Protein AF-A0ABD6IV61-F1 (afdb_monomer)

Solvent-accessible surface area (backbone atoms only — not comparable to full-atom values): 8084 Å² total; per-residue (Å²): 139,82,85,91,80,83,79,73,79,77,53,63,69,54,57,51,49,59,68,68,58,60,76,72,80,74,66,71,67,77,62,83,72,71,76,76,79,70,73,77,69,56,68,68,59,48,66,77,67,55,65,51,44,58,61,51,12,48,53,29,39,53,49,13,50,55,39,44,52,55,29,47,54,49,49,51,54,57,51,56,43,70,70,49,98,66,83,80,86,57,53,75,67,55,48,56,50,49,52,53,51,30,51,48,38,47,57,60,49,17,46,49,32,36,54,53,11,49,44,43,52,45,49,30,67,74,72,69,44,96,61,67,99,77,109

Foldseek 3Di:
DDDPDDDDPPPVVVVVVVVVPPVPPPPVVPPPPPPPPPPPDPPVVCLVPPPQLLSLLVVLQVQLVVLCVVLVVLVVVLVVCVPDPDGDPDDPVRSVVSVVVSVCSCVPRNPVSNVSSCCSNCVCVVVVHPHDPGD

Nearest PDB structures (foldseek):
  6hwh-assembly1_V  TM=9.300E-01  e=7.602E-0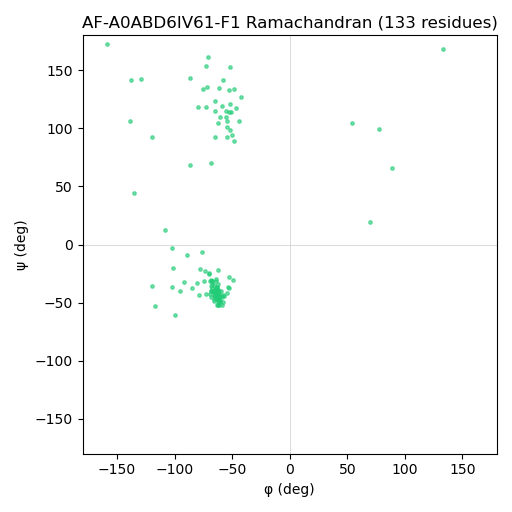7  Mycolicibacterium smegmatis MC2 155
  7qho-assembly1_D  TM=9.127E-01  e=3.164E-06  Corynebacterium glutamicum ATCC 13032
  9dm1-assembly1_R  TM=8.051E-01  e=7.602E-07  Mycolicibacterium smegmatis MC2 155
  8hcr-assembly1_R  TM=8.736E-01  e=3.730E-06  Mycobacterium tuberculosis variant bovis BCG

Sequence (135 aa):
MHSWEGRRPVDEAQIHKVMTERPGAEVTAAGPRPPAVRRARPTWIQWLTTTDHKQIGTMYLVCAFAFFLIGGVLALLMRAELARPGLQIMTNEQFNQAFTMHGSIMLLLFAMPLFTGFANWIMPLQIGAPDVAFP

Radius of gyration: 38.53 Å; Cα contacts (8 Å, |Δi|>4): 80; chains: 1; bounding box: 107×38×92 Å

Mean predicted aligned error: 16.45 Å

Structure (mmCIF, N/CA/C/O backbone):
data_AF-A0ABD6IV61-F1
#
_entry.id   AF-A0ABD6IV61-F1
#
loop_
_atom_site.group_PDB
_atom_site.id
_atom_site.type_symbol
_atom_site.label_atom_id
_atom_site.label_alt_id
_atom_site.label_comp_id
_atom_site.label_asym_id
_atom_site.label_entity_id
_atom_site.label_seq_id
_atom_site.pdbx_PDB_ins_code
_atom_site.Cartn_x
_atom_site.Cartn_y
_atom_site.Cartn_z
_atom_site.occupancy
_atom_site.B_iso_or_equiv
_atom_site.auth_seq_id
_atom_site.auth_comp_id
_atom_site.auth_asym_id
_atom_site.auth_atom_id
_atom_site.pdbx_PDB_model_num
ATOM 1 N N . MET A 1 1 ? 87.931 -11.489 -61.705 1.00 43.22 1 MET A N 1
ATOM 2 C CA . MET A 1 1 ? 86.666 -10.799 -61.359 1.00 43.22 1 MET A CA 1
ATOM 3 C C . MET A 1 1 ? 85.543 -11.566 -62.045 1.00 43.22 1 MET A C 1
ATOM 5 O O . MET A 1 1 ? 85.370 -11.422 -63.240 1.00 43.22 1 MET A O 1
ATOM 9 N N . HIS A 1 2 ? 85.124 -12.685 -61.459 1.00 47.47 2 HIS A N 1
ATOM 10 C CA . HIS A 1 2 ? 84.042 -12.815 -60.468 1.00 47.47 2 HIS A CA 1
ATOM 11 C C . HIS A 1 2 ? 82.630 -12.761 -61.085 1.00 47.47 2 HIS A C 1
ATOM 13 O O . HIS A 1 2 ? 82.099 -11.693 -61.359 1.00 47.47 2 HIS A O 1
ATOM 19 N N . SER A 1 3 ? 82.085 -13.974 -61.249 1.00 54.72 3 SER A N 1
ATOM 20 C CA . SER A 1 3 ? 80.705 -14.415 -60.981 1.00 54.72 3 SER A CA 1
ATOM 21 C C . SER A 1 3 ? 79.523 -13.671 -61.615 1.00 54.72 3 SER A C 1
ATOM 23 O O . SER A 1 3 ? 79.047 -12.682 -61.068 1.00 54.72 3 SER A O 1
ATOM 25 N N . TRP A 1 4 ? 78.930 -14.293 -62.640 1.00 53.47 4 TRP A N 1
ATOM 26 C CA . TRP A 1 4 ? 77.505 -14.152 -62.986 1.00 53.47 4 TRP A CA 1
ATOM 27 C C . TRP A 1 4 ? 76.876 -15.524 -63.299 1.00 53.47 4 TRP A C 1
ATOM 29 O O . TRP A 1 4 ? 76.146 -15.695 -64.269 1.00 53.47 4 TRP A O 1
ATOM 39 N N . GLU A 1 5 ? 77.194 -16.517 -62.465 1.00 61.06 5 GLU A N 1
ATOM 40 C CA . GLU A 1 5 ? 76.568 -17.842 -62.464 1.00 61.06 5 GLU A CA 1
ATOM 41 C C . GLU A 1 5 ? 75.128 -17.755 -61.923 1.00 61.06 5 GLU A C 1
ATOM 43 O O . GLU A 1 5 ? 74.890 -17.149 -60.878 1.00 61.06 5 GLU A O 1
ATOM 48 N N . GLY A 1 6 ? 74.184 -18.422 -62.594 1.00 57.84 6 GLY A N 1
ATOM 49 C CA . GLY A 1 6 ? 72.982 -18.937 -61.936 1.00 57.84 6 GLY A CA 1
ATOM 50 C C . GLY A 1 6 ? 71.760 -18.019 -61.844 1.00 57.84 6 GLY A C 1
ATOM 51 O O . GLY A 1 6 ? 71.264 -17.745 -60.754 1.00 57.84 6 GLY A O 1
ATOM 52 N N . ARG A 1 7 ? 71.145 -17.670 -62.979 1.00 56.97 7 ARG A N 1
ATOM 53 C CA . ARG A 1 7 ? 69.681 -17.504 -63.017 1.00 56.97 7 ARG A CA 1
ATOM 54 C C . ARG A 1 7 ? 69.102 -18.489 -64.018 1.00 56.97 7 ARG A C 1
ATOM 56 O O . ARG A 1 7 ? 69.034 -18.208 -65.209 1.00 56.97 7 ARG A O 1
ATOM 63 N N . ARG A 1 8 ? 68.714 -19.667 -63.511 1.00 62.25 8 ARG A N 1
ATOM 64 C CA . ARG A 1 8 ? 67.810 -20.577 -64.225 1.00 62.25 8 ARG A CA 1
ATOM 65 C C . ARG A 1 8 ? 66.615 -19.743 -64.709 1.00 62.25 8 ARG A C 1
ATOM 67 O O . ARG A 1 8 ? 66.137 -18.936 -63.905 1.00 62.25 8 ARG A O 1
ATOM 74 N N . PRO A 1 9 ? 66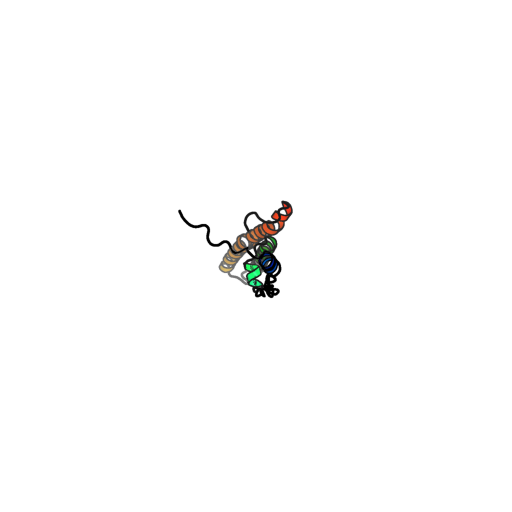.164 -19.877 -65.970 1.00 57.88 9 PRO A N 1
ATOM 75 C CA . PRO A 1 9 ? 64.919 -19.250 -66.384 1.00 57.88 9 PRO A CA 1
ATOM 76 C C . PRO A 1 9 ? 63.864 -19.759 -65.411 1.00 57.88 9 PRO A C 1
ATOM 78 O O . PRO A 1 9 ? 63.649 -20.966 -65.311 1.00 57.88 9 PRO A O 1
ATOM 81 N N . VAL A 1 10 ? 63.308 -18.855 -64.606 1.00 60.38 10 VAL A N 1
ATOM 82 C CA . VAL A 1 10 ? 62.120 -19.177 -63.833 1.00 60.38 10 VAL A CA 1
ATOM 83 C C . VAL A 1 10 ? 61.094 -19.509 -64.899 1.00 60.38 10 VAL A C 1
ATOM 85 O O . VAL A 1 10 ? 60.742 -18.672 -65.726 1.00 60.38 10 VAL A O 1
ATOM 88 N N . ASP A 1 11 ? 60.769 -20.784 -64.969 1.00 60.59 11 ASP A N 1
ATOM 89 C CA . ASP A 1 11 ? 59.764 -21.364 -65.820 1.00 60.59 11 ASP A CA 1
ATOM 90 C C . ASP A 1 11 ? 58.462 -20.586 -65.621 1.00 60.59 11 ASP A C 1
ATOM 92 O O . ASP A 1 11 ? 57.723 -20.806 -64.666 1.00 60.59 11 ASP A O 1
ATOM 96 N N . GLU A 1 12 ? 58.174 -19.654 -66.532 1.00 59.94 12 GLU A N 1
ATOM 97 C CA . GLU A 1 12 ? 56.914 -18.897 -66.562 1.00 59.94 12 GLU A CA 1
ATOM 98 C C . GLU A 1 12 ? 55.701 -19.830 -66.462 1.00 59.94 12 GLU A C 1
ATOM 100 O O . GLU A 1 12 ? 54.694 -19.486 -65.846 1.00 59.94 12 GLU A O 1
ATOM 105 N N . ALA A 1 13 ? 55.829 -21.055 -66.983 1.00 57.88 13 ALA A N 1
ATOM 106 C CA . ALA A 1 13 ? 54.839 -22.116 -66.861 1.00 57.88 13 ALA A CA 1
ATOM 107 C C . ALA A 1 13 ? 54.580 -22.557 -65.403 1.00 57.88 13 ALA A C 1
ATOM 109 O O . ALA A 1 13 ? 53.445 -22.882 -65.057 1.00 57.88 13 ALA A O 1
ATOM 110 N N . GLN A 1 14 ? 55.590 -22.540 -64.529 1.00 57.25 14 GLN A N 1
ATOM 111 C CA . GLN A 1 14 ? 55.459 -22.848 -63.101 1.00 57.25 14 GLN A CA 1
ATOM 112 C C . GLN A 1 14 ? 54.922 -21.653 -62.311 1.00 57.25 14 GLN A C 1
ATOM 114 O O . GLN A 1 14 ? 54.122 -21.858 -61.401 1.00 57.25 14 GLN A O 1
ATOM 119 N N . ILE A 1 15 ? 55.256 -20.415 -62.699 1.00 55.19 15 ILE A N 1
ATOM 120 C CA . ILE A 1 15 ? 54.622 -19.212 -62.128 1.00 55.19 15 ILE A CA 1
ATOM 121 C C . ILE A 1 15 ? 53.119 -19.217 -62.444 1.00 55.19 15 ILE A C 1
ATOM 123 O O . ILE A 1 15 ? 52.294 -18.980 -61.561 1.00 55.19 15 ILE A O 1
ATOM 127 N N . HIS A 1 16 ? 52.746 -19.585 -63.674 1.00 53.06 16 HIS A N 1
ATOM 128 C CA . HIS A 1 16 ? 51.346 -19.761 -64.055 1.00 53.06 16 HIS A CA 1
ATOM 129 C C . HIS A 1 16 ? 50.679 -20.926 -63.309 1.00 53.06 16 HIS A C 1
ATOM 131 O O . HIS A 1 16 ? 49.544 -20.785 -62.856 1.00 53.06 16 HIS A O 1
ATOM 137 N N . LYS A 1 17 ? 51.371 -22.055 -63.104 1.00 56.84 17 LYS A N 1
ATOM 138 C CA . LYS A 1 17 ? 50.823 -23.206 -62.366 1.00 56.84 17 LYS A CA 1
ATOM 139 C C . LYS A 1 17 ? 50.550 -22.884 -60.891 1.00 56.84 17 LYS A C 1
ATOM 141 O O . LYS A 1 17 ? 49.466 -23.190 -60.403 1.00 56.84 17 LYS A O 1
ATOM 146 N N . VAL A 1 18 ? 51.470 -22.189 -60.217 1.00 57.41 18 VAL A N 1
ATOM 147 C CA . VAL A 1 18 ? 51.307 -21.744 -58.817 1.00 57.41 18 VAL A CA 1
ATOM 148 C C . VAL A 1 18 ? 50.214 -20.678 -58.682 1.00 57.41 18 VAL A C 1
ATOM 150 O O . VAL A 1 18 ? 49.520 -20.636 -57.671 1.00 57.41 18 VAL A O 1
ATOM 153 N N . MET A 1 19 ? 50.005 -19.839 -59.704 1.00 56.81 19 MET A N 1
ATOM 154 C CA . MET A 1 19 ? 48.930 -18.841 -59.681 1.00 56.81 19 MET A CA 1
ATOM 155 C C . MET A 1 19 ? 47.541 -19.435 -59.980 1.00 56.81 19 MET A C 1
ATOM 157 O O . MET A 1 19 ? 46.535 -18.842 -59.587 1.00 56.81 19 MET A O 1
ATOM 161 N N . THR A 1 20 ? 47.477 -20.604 -60.633 1.00 60.59 20 THR A N 1
ATOM 162 C CA . THR A 1 20 ? 46.211 -21.280 -60.980 1.00 60.59 20 THR A CA 1
ATOM 163 C C . THR A 1 20 ? 45.761 -22.269 -59.902 1.00 60.59 20 THR A C 1
ATOM 165 O O . THR A 1 20 ? 44.566 -22.390 -59.646 1.00 60.59 20 THR A O 1
ATOM 168 N N . GLU A 1 21 ? 46.688 -22.913 -59.191 1.00 57.41 21 GLU A N 1
ATOM 169 C CA . GLU A 1 21 ? 46.378 -23.657 -57.966 1.00 57.41 21 GLU A CA 1
ATOM 170 C C . GLU A 1 21 ? 46.414 -22.716 -56.762 1.00 57.41 21 GLU A C 1
ATOM 172 O O . GLU A 1 21 ? 47.256 -22.823 -55.874 1.00 57.41 21 GLU A O 1
ATOM 177 N N . ARG A 1 22 ? 45.454 -21.789 -56.695 1.00 57.75 22 ARG A N 1
ATOM 178 C CA . ARG A 1 22 ? 44.998 -21.358 -55.374 1.00 57.75 22 ARG A CA 1
ATOM 179 C C . ARG A 1 22 ? 44.361 -22.595 -54.754 1.00 57.75 22 ARG A C 1
ATOM 181 O O . ARG A 1 22 ? 43.344 -23.031 -55.299 1.00 57.75 22 ARG A O 1
ATOM 188 N N . PRO A 1 23 ? 44.902 -23.169 -53.659 1.00 60.31 23 PRO A N 1
ATOM 189 C CA . PRO A 1 23 ? 44.107 -24.069 -52.848 1.00 60.31 23 PRO A CA 1
ATOM 190 C C . PRO A 1 23 ? 42.867 -23.251 -52.542 1.00 60.31 23 PRO A C 1
ATOM 192 O O . PRO A 1 23 ? 42.975 -22.152 -51.982 1.00 60.31 23 PRO A O 1
ATOM 195 N N . GLY A 1 24 ? 41.730 -23.710 -53.068 1.00 50.28 24 GLY A N 1
ATOM 196 C CA . GLY A 1 24 ? 40.445 -23.115 -52.782 1.00 50.28 24 GLY A CA 1
ATOM 197 C C . GLY A 1 24 ? 40.454 -22.840 -51.299 1.00 50.28 24 GLY A C 1
ATOM 198 O O . GLY A 1 24 ? 40.857 -23.699 -50.513 1.00 50.28 24 GLY A O 1
ATOM 199 N N . ALA A 1 25 ? 40.152 -21.597 -50.952 1.00 57.22 25 ALA A N 1
ATOM 200 C CA . ALA A 1 25 ? 39.902 -21.239 -49.590 1.00 57.22 25 ALA A CA 1
ATOM 201 C C . ALA A 1 25 ? 38.800 -22.187 -49.116 1.00 57.22 25 ALA A C 1
ATOM 203 O O . ALA A 1 25 ? 37.613 -21.906 -49.258 1.00 57.22 25 ALA A O 1
ATOM 204 N N . GLU A 1 26 ? 39.197 -23.308 -48.527 1.00 53.16 26 GLU A N 1
ATOM 205 C CA . GLU A 1 26 ? 38.445 -23.951 -47.486 1.00 53.16 26 GLU A CA 1
ATOM 206 C C . GLU A 1 26 ? 38.573 -22.971 -46.318 1.00 53.16 26 GLU A C 1
ATOM 208 O O . GLU A 1 26 ? 39.247 -23.176 -45.314 1.00 53.16 26 GLU A O 1
ATOM 213 N N . VAL A 1 27 ? 37.894 -21.830 -46.483 1.00 58.47 27 VAL A N 1
ATOM 214 C CA . VAL A 1 27 ? 37.039 -21.322 -45.439 1.00 58.47 27 VAL A CA 1
ATOM 215 C C . VAL A 1 27 ? 36.232 -22.553 -45.077 1.00 58.47 27 VAL A C 1
ATOM 217 O O . VAL A 1 27 ? 35.224 -22.852 -45.715 1.00 58.47 27 VAL A O 1
ATOM 220 N N . THR A 1 28 ? 36.746 -23.337 -44.126 1.00 54.88 28 THR A N 1
ATOM 221 C CA . THR A 1 28 ? 35.930 -24.199 -43.301 1.00 54.88 28 THR A CA 1
ATOM 222 C C . THR A 1 28 ? 34.867 -23.243 -42.816 1.00 54.88 28 THR A C 1
ATOM 224 O O . THR A 1 28 ? 35.111 -22.423 -41.927 1.00 54.88 28 THR A O 1
ATOM 227 N N . ALA A 1 29 ? 33.746 -23.218 -43.536 1.00 59.03 29 ALA A N 1
ATOM 228 C CA . ALA A 1 29 ? 32.586 -22.461 -43.168 1.00 59.03 29 ALA A CA 1
ATOM 229 C C . ALA A 1 29 ? 32.325 -22.960 -41.763 1.00 59.03 29 ALA A C 1
ATOM 231 O O . ALA A 1 29 ? 31.988 -24.130 -41.576 1.00 59.03 29 ALA A O 1
ATOM 232 N N . ALA A 1 30 ? 32.631 -22.122 -40.772 1.00 62.50 30 ALA A N 1
ATOM 233 C CA . ALA A 1 30 ? 32.208 -22.369 -39.420 1.00 62.50 30 ALA A CA 1
ATOM 234 C C . ALA A 1 30 ? 30.700 -22.535 -39.565 1.00 62.50 30 ALA A C 1
ATOM 236 O O . ALA A 1 30 ? 29.999 -21.557 -39.839 1.00 62.50 30 ALA A O 1
ATOM 237 N N . GLY A 1 31 ? 30.242 -23.792 -39.554 1.00 66.00 31 GLY A N 1
ATOM 238 C CA . GLY A 1 31 ? 28.846 -24.123 -39.782 1.00 66.00 31 GLY A CA 1
ATOM 239 C C . GLY A 1 31 ? 28.001 -23.274 -38.839 1.00 66.00 31 GLY A C 1
ATOM 240 O O . GLY A 1 31 ? 28.527 -22.866 -37.796 1.00 66.00 31 GLY A O 1
ATOM 241 N N . PRO A 1 32 ? 26.740 -22.961 -39.188 1.00 70.81 32 PRO A N 1
ATOM 242 C CA . PRO A 1 32 ? 25.892 -22.090 -38.385 1.00 70.81 32 PRO A CA 1
ATOM 243 C C . PRO A 1 32 ? 26.024 -22.478 -36.915 1.00 70.81 32 PRO A C 1
ATOM 245 O O . PRO A 1 32 ? 25.593 -23.561 -36.516 1.00 70.81 32 PRO A O 1
ATOM 248 N N . ARG A 1 33 ? 26.723 -21.648 -36.124 1.00 67.81 33 ARG A N 1
ATOM 249 C CA . ARG A 1 33 ? 26.911 -21.931 -34.704 1.00 67.81 33 ARG A CA 1
ATOM 250 C C . ARG A 1 33 ? 25.490 -21.998 -34.155 1.00 67.81 33 ARG A C 1
ATOM 252 O O . ARG A 1 33 ? 24.774 -21.006 -34.327 1.00 67.81 33 ARG A O 1
ATOM 259 N N . PRO A 1 34 ? 25.042 -23.134 -33.589 1.00 72.06 34 PRO A N 1
ATOM 260 C CA . PRO A 1 34 ? 23.683 -23.225 -33.086 1.00 72.06 34 PRO A CA 1
ATOM 261 C C . PRO A 1 34 ? 23.478 -22.038 -32.144 1.00 72.06 34 PRO A C 1
ATOM 263 O O . PRO A 1 34 ? 24.397 -21.738 -31.367 1.00 72.06 34 PRO A O 1
ATOM 266 N N . PRO A 1 35 ? 22.356 -21.300 -32.262 1.00 71.00 35 PRO A N 1
ATOM 267 C CA . PRO A 1 35 ? 22.121 -20.143 -31.418 1.00 71.00 35 PRO A CA 1
ATOM 268 C C . PRO A 1 35 ? 22.319 -20.608 -29.984 1.00 71.00 35 PRO A C 1
ATOM 270 O O . PRO A 1 35 ? 21.701 -21.5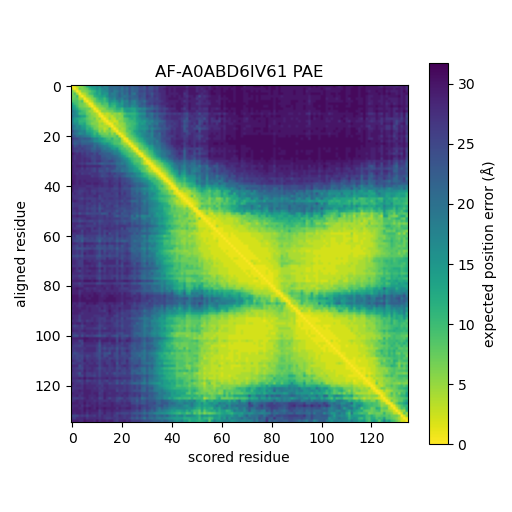87 -29.563 1.00 71.00 35 PRO A O 1
ATOM 273 N N . ALA A 1 36 ? 23.258 -19.975 -29.275 1.00 69.19 36 ALA A N 1
ATOM 274 C CA . ALA A 1 36 ? 23.522 -20.308 -27.888 1.00 69.19 36 ALA A CA 1
ATOM 275 C C . ALA A 1 36 ? 22.170 -20.276 -27.177 1.00 69.19 36 ALA A C 1
ATOM 277 O O . ALA A 1 36 ? 21.523 -19.227 -27.143 1.00 69.19 36 ALA A O 1
ATOM 278 N N . VAL A 1 37 ? 21.707 -21.437 -26.702 1.00 65.69 37 VAL A N 1
ATOM 279 C CA . VAL A 1 37 ? 20.421 -21.554 -26.019 1.00 65.69 37 VAL A CA 1
ATOM 280 C C . VAL A 1 37 ? 20.573 -20.746 -24.743 1.00 65.69 37 VAL A C 1
ATOM 282 O O . VAL A 1 37 ? 21.118 -21.218 -23.744 1.00 65.69 37 VAL A O 1
ATOM 285 N N . ARG A 1 38 ? 20.188 -19.469 -24.807 1.00 68.50 38 ARG A N 1
ATOM 286 C CA . ARG A 1 38 ? 20.219 -18.568 -23.667 1.00 68.50 38 ARG A CA 1
ATOM 287 C C . ARG A 1 38 ? 19.261 -19.190 -22.671 1.00 68.50 38 ARG A C 1
ATOM 289 O O . ARG A 1 38 ? 18.054 -19.157 -22.891 1.00 68.50 38 ARG A O 1
ATOM 296 N N . ARG A 1 39 ? 19.802 -19.827 -21.624 1.00 68.25 39 ARG A N 1
ATOM 297 C CA . ARG A 1 39 ? 18.996 -20.373 -20.530 1.00 68.25 39 ARG A CA 1
ATOM 298 C C . ARG A 1 39 ? 18.012 -19.285 -20.129 1.00 68.25 39 ARG A C 1
ATOM 300 O O . ARG A 1 39 ? 18.442 -18.189 -19.760 1.00 68.25 39 ARG A O 1
ATOM 307 N N . ALA A 1 40 ? 16.720 -19.566 -20.289 1.00 66.94 40 ALA A N 1
ATOM 308 C CA . ALA A 1 40 ? 15.669 -18.644 -19.908 1.00 66.94 40 ALA A CA 1
ATOM 309 C C . ALA A 1 40 ? 15.895 -18.311 -18.433 1.00 66.94 40 ALA A C 1
ATOM 311 O O . ALA A 1 40 ? 15.800 -19.182 -17.567 1.00 66.94 40 ALA A O 1
ATOM 312 N N . ARG A 1 41 ? 16.314 -17.071 -18.157 1.00 65.69 41 ARG A N 1
ATOM 313 C CA . ARG A 1 41 ? 16.482 -16.613 -16.778 1.00 65.69 41 ARG A CA 1
ATOM 314 C C . ARG A 1 41 ? 15.096 -16.709 -16.143 1.00 65.69 41 ARG A C 1
ATOM 316 O O . ARG A 1 41 ? 14.128 -16.319 -16.798 1.00 65.69 41 ARG A O 1
ATOM 323 N N . PRO A 1 42 ? 14.962 -17.244 -14.929 1.00 72.88 42 PRO A N 1
ATOM 324 C CA . PRO A 1 42 ? 13.650 -17.404 -14.329 1.00 72.88 42 PRO A CA 1
ATOM 325 C C . PRO A 1 42 ? 12.946 -16.045 -14.228 1.00 72.88 42 PRO A C 1
ATOM 327 O O . PRO A 1 42 ? 13.584 -15.023 -13.970 1.00 72.88 42 PRO A O 1
ATOM 330 N N . THR A 1 43 ? 11.637 -16.034 -14.481 1.00 70.62 43 THR A N 1
ATOM 331 C CA . THR A 1 43 ? 10.832 -14.818 -14.677 1.00 70.62 43 THR A CA 1
ATOM 332 C C . THR A 1 43 ? 10.972 -13.826 -13.521 1.00 70.62 43 THR A C 1
ATOM 334 O O . THR A 1 43 ? 11.091 -12.634 -13.757 1.00 70.62 43 THR A O 1
ATOM 337 N N . TRP A 1 44 ? 11.089 -14.298 -12.280 1.00 69.25 44 TRP A N 1
ATOM 338 C CA . TRP A 1 44 ? 11.304 -13.439 -11.112 1.00 69.25 44 TRP A CA 1
ATOM 339 C C . TRP A 1 44 ? 12.664 -12.719 -11.118 1.00 69.25 44 TRP A C 1
ATOM 341 O O . TRP A 1 44 ? 12.719 -11.562 -10.723 1.00 69.25 44 TRP A O 1
ATOM 351 N N . ILE A 1 45 ? 13.740 -13.333 -11.635 1.00 70.44 45 ILE A N 1
ATOM 352 C CA . ILE A 1 45 ? 15.037 -12.646 -11.819 1.00 70.44 45 ILE A CA 1
ATOM 353 C C . ILE A 1 45 ? 14.925 -11.581 -12.903 1.00 70.44 45 ILE A C 1
ATOM 355 O O . ILE A 1 45 ? 15.565 -10.541 -12.792 1.00 70.44 45 ILE A O 1
ATOM 359 N N . GLN A 1 46 ? 14.133 -11.829 -13.951 1.00 67.31 46 GLN A N 1
ATOM 360 C CA . GLN A 1 46 ? 13.927 -10.831 -14.999 1.00 67.31 46 GLN A CA 1
ATOM 361 C C . GLN A 1 46 ? 13.247 -9.597 -14.414 1.00 67.31 46 GLN A C 1
ATOM 363 O O . GLN A 1 46 ? 13.839 -8.537 -14.501 1.00 67.31 46 GLN A O 1
ATOM 368 N N . TRP A 1 47 ? 12.129 -9.761 -13.700 1.00 67.69 47 TRP A N 1
ATOM 369 C CA . TRP A 1 47 ? 11.420 -8.657 -13.041 1.00 67.69 47 TRP A CA 1
ATOM 370 C C . TRP A 1 47 ? 12.281 -7.910 -12.013 1.00 67.69 47 TRP A C 1
ATOM 372 O O . TRP A 1 47 ? 12.247 -6.686 -11.966 1.00 67.69 47 TRP A O 1
ATOM 382 N N . LEU A 1 48 ? 13.095 -8.623 -11.225 1.00 68.88 48 LEU A N 1
ATOM 383 C CA . LEU A 1 48 ? 13.979 -8.004 -10.228 1.00 68.88 48 LEU A CA 1
ATOM 384 C C . LEU A 1 48 ? 15.192 -7.284 -10.846 1.00 68.88 48 LEU A C 1
ATOM 386 O O . LEU A 1 48 ? 15.780 -6.425 -10.201 1.00 68.88 48 LEU A O 1
ATOM 390 N N . THR A 1 49 ? 15.585 -7.652 -12.071 1.00 71.50 49 THR A N 1
ATOM 391 C CA . THR A 1 49 ? 16.713 -7.044 -12.809 1.00 71.50 49 THR A CA 1
ATOM 392 C C . THR A 1 49 ? 16.221 -6.178 -13.978 1.00 71.50 49 THR A C 1
ATOM 394 O O . THR A 1 49 ? 17.007 -5.839 -14.864 1.00 71.50 49 THR A O 1
ATOM 397 N N . THR A 1 50 ? 14.922 -5.872 -14.043 1.00 70.06 50 THR A N 1
ATOM 398 C CA . THR A 1 50 ? 14.358 -5.060 -15.122 1.00 70.06 50 THR A CA 1
ATOM 399 C C . THR A 1 50 ? 14.725 -3.596 -14.907 1.00 70.06 50 THR A C 1
ATOM 401 O O . THR A 1 50 ? 14.560 -3.066 -13.815 1.00 70.06 50 THR A O 1
ATOM 404 N N . THR A 1 51 ? 15.167 -2.946 -15.979 1.00 74.94 51 THR A N 1
ATOM 405 C CA . THR A 1 51 ? 15.515 -1.517 -16.026 1.00 74.94 51 THR A CA 1
ATOM 406 C C . THR A 1 51 ? 14.433 -0.646 -16.679 1.00 74.94 51 THR A C 1
ATOM 408 O O . THR A 1 51 ? 14.552 0.567 -16.713 1.00 74.94 51 THR A O 1
ATOM 411 N N . ASP A 1 52 ? 13.356 -1.255 -17.182 1.00 76.88 52 ASP A N 1
ATOM 412 C CA . ASP A 1 52 ? 12.216 -0.559 -17.787 1.00 76.88 52 ASP A CA 1
ATOM 413 C C . ASP A 1 52 ? 11.366 0.154 -16.719 1.00 76.88 52 ASP A C 1
ATOM 415 O O . ASP A 1 52 ? 10.752 -0.492 -15.856 1.00 76.88 52 ASP A O 1
ATOM 419 N N . HIS A 1 53 ? 11.275 1.484 -16.822 1.00 79.19 53 HIS A N 1
ATOM 420 C CA . HIS A 1 53 ? 10.469 2.345 -15.952 1.00 79.19 53 HIS A CA 1
ATOM 421 C C . HIS A 1 53 ? 8.998 1.912 -15.846 1.00 79.19 53 HIS A C 1
ATOM 423 O O . HIS A 1 53 ? 8.373 2.127 -14.803 1.00 79.19 53 HIS A O 1
ATOM 429 N N . LYS A 1 54 ? 8.427 1.252 -16.867 1.00 73.75 54 LYS A N 1
ATOM 430 C CA . LYS A 1 54 ? 7.042 0.753 -16.812 1.00 73.75 54 LYS A CA 1
ATOM 431 C C . LYS A 1 54 ? 6.877 -0.460 -15.911 1.00 73.75 54 LYS A C 1
ATOM 433 O O . LYS A 1 54 ? 5.899 -0.532 -15.160 1.00 73.75 54 LYS A O 1
ATOM 438 N N . GLN A 1 55 ? 7.806 -1.412 -15.973 1.00 76.62 55 GLN A N 1
ATOM 439 C CA . GLN A 1 55 ? 7.785 -2.573 -15.079 1.00 76.62 55 GLN A CA 1
ATOM 440 C C . GLN A 1 55 ? 8.093 -2.154 -13.645 1.00 76.62 55 GLN A C 1
ATOM 442 O O . GLN A 1 55 ? 7.375 -2.564 -12.732 1.00 76.62 55 GLN A O 1
ATOM 447 N N . ILE A 1 56 ? 9.078 -1.270 -13.460 1.00 81.06 56 ILE A N 1
ATOM 448 C CA . ILE A 1 56 ? 9.416 -0.705 -12.151 1.00 81.06 56 ILE A CA 1
ATOM 449 C C . ILE A 1 56 ? 8.195 0.023 -11.575 1.00 81.06 56 ILE A C 1
ATOM 451 O O . ILE A 1 56 ? 7.738 -0.321 -10.486 1.00 81.06 56 ILE A O 1
ATOM 455 N N . GLY A 1 57 ? 7.582 0.943 -12.328 1.00 80.75 57 GLY A N 1
ATOM 456 C CA . GLY A 1 57 ? 6.366 1.650 -11.915 1.00 80.75 57 GLY A CA 1
ATOM 457 C C . GLY A 1 57 ? 5.223 0.707 -11.523 1.00 80.75 57 GLY A C 1
ATOM 458 O O . GLY A 1 57 ? 4.588 0.904 -10.488 1.00 80.75 57 GLY A O 1
ATOM 459 N N . THR A 1 58 ? 5.018 -0.377 -12.277 1.00 83.50 58 THR A N 1
ATOM 460 C CA . THR A 1 58 ? 4.002 -1.396 -11.958 1.00 83.50 58 THR A CA 1
ATOM 461 C C . THR A 1 58 ? 4.293 -2.101 -10.632 1.00 83.50 58 THR A C 1
ATOM 463 O O . THR A 1 58 ? 3.381 -2.286 -9.829 1.00 83.50 58 THR A O 1
ATOM 466 N N . MET A 1 59 ? 5.549 -2.457 -10.348 1.00 84.12 59 MET A N 1
ATOM 467 C CA . MET A 1 59 ? 5.926 -3.073 -9.068 1.00 84.12 59 MET A CA 1
ATOM 468 C C . MET A 1 59 ? 5.686 -2.130 -7.881 1.00 84.12 59 MET A C 1
ATOM 470 O O . MET A 1 59 ? 5.181 -2.572 -6.848 1.00 84.12 59 MET A O 1
ATOM 474 N N . TYR A 1 60 ? 5.977 -0.833 -8.036 1.00 86.81 60 TYR A N 1
ATOM 475 C CA . TYR A 1 60 ? 5.675 0.184 -7.022 1.00 86.81 60 TYR A CA 1
ATOM 476 C C . TYR A 1 60 ? 4.165 0.345 -6.794 1.00 86.81 60 TYR A C 1
ATOM 478 O O . TYR A 1 60 ? 3.728 0.374 -5.644 1.00 86.81 60 TYR A O 1
ATOM 486 N N . LEU A 1 61 ? 3.358 0.374 -7.860 1.00 87.44 61 LEU A N 1
ATOM 487 C CA . LEU A 1 61 ? 1.896 0.457 -7.753 1.00 87.44 61 LEU A CA 1
ATOM 488 C C . LEU A 1 61 ? 1.286 -0.790 -7.099 1.00 87.44 61 LEU A C 1
ATOM 490 O O . LEU A 1 61 ? 0.410 -0.665 -6.245 1.00 87.44 61 LEU A O 1
ATOM 494 N N . VAL A 1 62 ? 1.764 -1.988 -7.449 1.00 89.44 62 VAL A N 1
ATOM 495 C CA . VAL A 1 62 ? 1.320 -3.244 -6.819 1.00 89.44 62 VAL A CA 1
ATOM 496 C C . VAL A 1 62 ? 1.692 -3.263 -5.335 1.00 89.44 62 VAL A C 1
ATOM 498 O O . VAL A 1 62 ? 0.864 -3.628 -4.501 1.00 89.44 62 VAL A O 1
ATOM 501 N N . CYS A 1 63 ? 2.904 -2.824 -4.990 1.00 90.38 63 CYS A N 1
ATOM 502 C CA . CYS A 1 63 ? 3.350 -2.696 -3.605 1.00 90.38 63 CYS A CA 1
ATOM 503 C C . CYS A 1 63 ? 2.471 -1.707 -2.818 1.00 90.38 63 CYS A C 1
ATOM 505 O O . CYS A 1 63 ? 1.950 -2.053 -1.756 1.00 90.38 63 CYS A O 1
ATOM 507 N N . ALA A 1 64 ? 2.219 -0.517 -3.375 1.00 91.00 64 ALA A N 1
ATOM 508 C CA . ALA A 1 64 ? 1.330 0.480 -2.781 1.00 91.00 64 ALA A CA 1
ATOM 509 C C . ALA A 1 64 ? -0.087 -0.077 -2.577 1.00 91.00 64 ALA A C 1
ATOM 511 O O . ALA A 1 64 ? -0.673 0.104 -1.512 1.00 91.00 64 ALA A O 1
ATOM 512 N N . PHE A 1 65 ? -0.629 -0.802 -3.559 1.00 91.38 65 PHE A N 1
ATOM 513 C CA . PHE A 1 65 ? -1.949 -1.421 -3.457 1.00 91.38 65 PHE A CA 1
ATOM 514 C C . PHE A 1 65 ? -2.004 -2.503 -2.368 1.00 91.38 65 PHE A C 1
ATOM 516 O O . PHE A 1 65 ? -2.973 -2.567 -1.612 1.00 91.38 65 PHE A O 1
ATOM 523 N N . ALA A 1 66 ? -0.955 -3.314 -2.218 1.00 93.69 66 ALA A N 1
ATOM 524 C CA . ALA A 1 66 ? -0.873 -4.296 -1.138 1.00 93.69 66 ALA A CA 1
ATOM 525 C C . ALA A 1 66 ? -0.894 -3.622 0.248 1.00 93.69 66 ALA A C 1
ATOM 527 O O . ALA A 1 66 ? -1.674 -4.017 1.118 1.00 93.69 66 ALA A O 1
ATOM 528 N N . PHE A 1 67 ? -0.105 -2.561 0.447 1.00 92.94 67 PHE A N 1
ATOM 529 C CA . PHE A 1 67 ? -0.112 -1.798 1.701 1.00 92.94 67 PHE A CA 1
ATOM 530 C C . PHE A 1 67 ? -1.409 -1.014 1.922 1.00 92.94 67 PHE A C 1
ATOM 532 O O . PHE A 1 67 ? -1.848 -0.878 3.065 1.00 92.94 67 PHE A O 1
ATOM 539 N N . PHE A 1 68 ? -2.065 -0.565 0.851 1.00 93.19 68 PHE A N 1
ATOM 540 C CA . PHE A 1 68 ? -3.389 0.047 0.919 1.00 93.19 68 PHE A CA 1
ATOM 541 C C . PHE A 1 68 ? -4.426 -0.919 1.496 1.00 93.19 68 PHE A C 1
ATOM 543 O O . PHE A 1 68 ? -5.202 -0.526 2.364 1.00 93.19 68 PHE A O 1
ATOM 550 N N . LEU A 1 69 ? -4.412 -2.191 1.083 1.00 95.12 69 LEU A N 1
ATOM 551 C CA . LEU A 1 69 ? -5.306 -3.203 1.651 1.00 95.12 69 LEU A CA 1
ATOM 552 C C . LEU A 1 69 ? -5.026 -3.426 3.141 1.00 95.12 69 LEU A C 1
ATOM 554 O O . LEU A 1 69 ? -5.960 -3.437 3.939 1.00 95.12 69 LEU A O 1
ATOM 558 N N . ILE A 1 70 ? -3.754 -3.536 3.534 1.00 94.19 70 ILE A N 1
ATOM 559 C CA . ILE A 1 70 ? -3.363 -3.737 4.939 1.00 94.19 70 ILE A CA 1
ATOM 560 C C . ILE A 1 70 ? -3.804 -2.548 5.805 1.00 94.19 70 ILE A C 1
ATOM 562 O O . ILE A 1 70 ? -4.481 -2.726 6.819 1.00 94.19 70 ILE A O 1
ATOM 566 N N . GLY A 1 71 ? -3.462 -1.324 5.400 1.00 92.06 71 GLY A N 1
ATOM 567 C CA . GLY A 1 71 ? -3.860 -0.126 6.136 1.00 92.06 71 GLY A CA 1
ATOM 568 C C . GLY A 1 71 ? -5.371 0.115 6.087 1.00 92.06 71 GLY A C 1
ATOM 569 O O . GLY A 1 71 ? -5.932 0.611 7.062 1.00 92.06 71 GLY A O 1
ATOM 570 N N . GLY A 1 72 ? -6.045 -0.276 5.003 1.00 92.62 72 GLY A N 1
ATOM 571 C CA . GLY A 1 72 ? -7.497 -0.214 4.855 1.00 92.62 72 GLY A CA 1
ATOM 572 C C . GLY A 1 72 ? -8.221 -1.155 5.817 1.00 92.62 72 GLY A C 1
ATOM 573 O O . GLY A 1 72 ? -9.168 -0.736 6.477 1.00 92.62 72 GLY A O 1
ATOM 574 N N . VAL A 1 73 ? -7.735 -2.389 5.982 1.00 93.75 73 VAL A N 1
ATOM 575 C CA . VAL A 1 73 ? -8.255 -3.321 6.998 1.00 93.75 73 VAL A CA 1
ATOM 576 C C . VAL A 1 73 ? -8.070 -2.743 8.401 1.00 93.75 73 VAL A C 1
ATOM 578 O O . VAL A 1 73 ? -9.015 -2.745 9.187 1.00 93.75 73 VAL A O 1
ATOM 581 N N . LEU A 1 74 ? -6.903 -2.170 8.704 1.00 91.31 74 LEU A N 1
ATOM 582 C CA . LEU A 1 74 ? -6.658 -1.538 10.003 1.00 91.31 74 LEU A CA 1
ATOM 583 C C . LEU A 1 74 ? -7.584 -0.332 10.251 1.00 91.31 74 LEU A C 1
ATOM 585 O O . LEU A 1 74 ? -8.082 -0.149 11.360 1.00 91.31 74 LEU A O 1
ATOM 589 N N . ALA A 1 75 ? -7.891 0.446 9.209 1.00 92.44 75 ALA A N 1
ATOM 590 C CA . ALA A 1 75 ? -8.869 1.531 9.279 1.00 92.44 75 ALA A CA 1
ATOM 591 C C . ALA A 1 75 ? -10.288 1.022 9.552 1.00 92.44 75 ALA A C 1
ATOM 593 O O . ALA A 1 75 ? -11.024 1.639 10.322 1.00 92.44 75 ALA A O 1
ATOM 594 N N . LEU A 1 76 ? -10.677 -0.098 8.936 1.00 91.81 76 LEU A N 1
ATOM 595 C CA . LEU A 1 76 ? -11.974 -0.725 9.182 1.00 91.81 76 LEU A CA 1
ATOM 596 C C . LEU A 1 76 ? -12.082 -1.236 10.619 1.00 91.81 76 LEU A C 1
ATOM 598 O O . LEU A 1 76 ? -13.130 -1.047 11.227 1.00 91.81 76 LEU A O 1
ATOM 602 N N . LEU A 1 77 ? -11.011 -1.803 11.182 1.00 88.62 77 LEU A N 1
ATOM 603 C CA . LEU A 1 77 ? -10.972 -2.222 12.587 1.00 88.62 77 LEU A CA 1
ATOM 604 C C . LEU A 1 77 ? -11.142 -1.031 13.541 1.00 88.62 77 LEU A C 1
ATOM 606 O O . LEU A 1 77 ? -11.997 -1.070 14.421 1.00 88.62 77 LEU A O 1
ATOM 610 N N . MET A 1 78 ? -10.414 0.068 13.319 1.00 88.75 78 MET A N 1
ATOM 611 C CA . MET A 1 78 ? -10.590 1.289 14.120 1.00 88.75 78 MET A CA 1
ATOM 612 C C . MET A 1 78 ? -11.991 1.889 13.970 1.00 88.75 78 MET A C 1
ATOM 614 O O . MET A 1 78 ? -12.575 2.374 14.936 1.00 88.75 78 MET A O 1
ATOM 618 N N . ARG A 1 79 ? -12.556 1.867 12.758 1.00 90.06 79 ARG A N 1
ATOM 619 C CA . ARG A 1 79 ? -13.916 2.362 12.523 1.00 90.06 79 ARG A CA 1
ATOM 620 C C . ARG A 1 79 ? -14.966 1.449 13.167 1.00 90.06 79 ARG A C 1
ATOM 622 O O . ARG A 1 79 ? -15.999 1.953 13.596 1.00 90.06 79 ARG A O 1
ATOM 629 N N . ALA A 1 80 ? -14.706 0.144 13.251 1.00 87.56 80 ALA A N 1
ATOM 630 C CA . ALA A 1 80 ? -15.562 -0.808 13.948 1.00 87.56 80 ALA A CA 1
ATOM 631 C C . ALA A 1 80 ? -15.585 -0.552 15.464 1.00 87.56 80 ALA A C 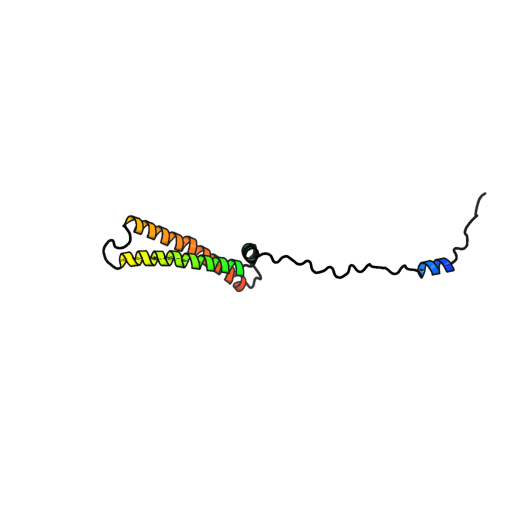1
ATOM 633 O O . ALA A 1 80 ? -16.672 -0.564 16.032 1.00 87.56 80 ALA A O 1
ATOM 634 N N . GLU A 1 81 ? -14.449 -0.214 16.091 1.00 84.44 81 GLU A N 1
ATOM 635 C CA . GLU A 1 81 ? -14.418 0.232 17.500 1.00 84.44 81 GLU A CA 1
ATOM 636 C C . GLU A 1 81 ? -15.308 1.452 17.743 1.00 84.44 81 GLU A C 1
ATOM 638 O O . GLU A 1 81 ? -16.069 1.503 18.703 1.00 84.44 81 GLU A O 1
ATOM 643 N N . LEU A 1 82 ? -15.250 2.441 16.850 1.00 84.06 82 LEU A N 1
ATOM 644 C CA . LEU A 1 82 ? -16.016 3.681 16.997 1.00 84.06 82 LEU A CA 1
ATOM 645 C C . LEU A 1 82 ? -17.506 3.531 16.648 1.00 84.06 82 LEU A C 1
ATOM 647 O O . LEU A 1 82 ? -18.271 4.478 16.837 1.00 84.06 82 LEU A O 1
ATOM 651 N N . ALA A 1 83 ? -17.942 2.376 16.134 1.00 84.69 83 ALA A N 1
ATOM 652 C CA . ALA A 1 83 ? -19.323 2.175 15.699 1.00 84.69 83 ALA A CA 1
ATOM 653 C C . ALA A 1 83 ? -20.320 2.125 16.869 1.00 84.69 83 ALA A C 1
ATOM 655 O O . ALA A 1 83 ? -21.501 2.435 16.683 1.00 84.69 83 ALA A O 1
ATOM 656 N N . ARG A 1 84 ? -19.875 1.744 18.073 1.00 77.88 84 ARG A N 1
ATOM 657 C CA . ARG A 1 84 ? -20.679 1.802 19.300 1.00 77.88 84 ARG A CA 1
ATOM 658 C C . ARG A 1 84 ? -19.831 2.317 20.467 1.00 77.88 84 ARG A C 1
ATOM 660 O O . ARG A 1 84 ? -18.682 1.918 20.587 1.00 77.88 84 ARG A O 1
ATOM 667 N N . PRO A 1 85 ? -20.388 3.147 21.365 1.00 71.94 85 PRO A N 1
ATOM 668 C CA . PRO A 1 85 ? -19.650 3.623 22.530 1.00 71.94 85 PRO A CA 1
ATOM 669 C C . PRO A 1 85 ? -19.311 2.462 23.480 1.00 71.94 85 PRO A C 1
ATOM 671 O O . PRO A 1 85 ? -20.214 1.767 23.946 1.00 71.94 85 PRO A O 1
ATOM 674 N N . GLY A 1 86 ? -18.026 2.270 23.781 1.00 72.38 86 GLY A N 1
ATOM 675 C CA . GLY A 1 86 ? -17.523 1.233 24.691 1.00 72.38 86 GLY A CA 1
ATOM 676 C C . GLY A 1 86 ? -16.325 0.477 24.109 1.00 72.38 86 GLY A C 1
ATOM 677 O O . GLY A 1 86 ? -16.022 0.611 22.934 1.00 72.38 86 GLY A O 1
ATOM 678 N N . LEU A 1 87 ? -15.637 -0.313 24.935 1.00 75.62 87 LEU A N 1
ATOM 679 C CA . LEU A 1 87 ? -14.566 -1.214 24.486 1.00 75.62 87 LEU A CA 1
ATOM 680 C C . L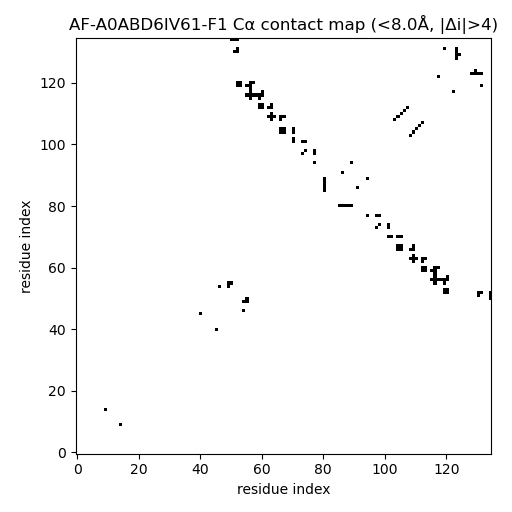EU A 1 87 ? -15.193 -2.477 23.885 1.00 75.62 87 LEU A C 1
ATOM 682 O O . LEU A 1 87 ? -15.911 -3.177 24.604 1.00 75.62 87 LEU A O 1
ATOM 686 N N . GLN A 1 88 ? -14.955 -2.766 22.600 1.00 73.62 88 GLN A N 1
ATOM 687 C CA . GLN A 1 88 ? -15.582 -3.916 21.928 1.00 73.62 88 GLN A CA 1
ATOM 688 C C . GLN A 1 88 ? -14.583 -4.968 21.441 1.00 73.62 88 GLN A C 1
ATOM 690 O O . GLN A 1 88 ? -14.735 -6.143 21.771 1.00 73.62 88 GLN A O 1
ATOM 695 N N . ILE A 1 89 ? -13.575 -4.567 20.671 1.00 76.00 89 ILE A N 1
ATOM 696 C CA . ILE A 1 89 ? -12.596 -5.448 20.010 1.00 76.00 89 ILE A CA 1
ATOM 697 C C . ILE A 1 89 ? -11.176 -5.134 20.504 1.00 76.00 89 ILE A C 1
ATOM 699 O O . ILE A 1 89 ? -10.377 -6.056 20.662 1.00 76.00 89 ILE A O 1
ATOM 703 N N . MET A 1 90 ? -10.847 -3.866 20.775 1.00 80.06 90 MET A N 1
ATOM 704 C CA . MET A 1 90 ? -9.483 -3.422 21.104 1.00 80.06 90 MET A CA 1
ATOM 705 C C . MET A 1 90 ? -9.432 -2.580 22.381 1.00 80.06 90 MET A C 1
ATOM 707 O O . MET A 1 90 ? -10.310 -1.763 22.641 1.00 80.06 90 MET A O 1
ATOM 711 N N . THR A 1 91 ? -8.375 -2.751 23.183 1.00 86.62 91 THR A N 1
ATOM 712 C CA . THR A 1 91 ? -8.118 -1.889 24.351 1.00 86.62 91 THR A CA 1
ATOM 713 C C . THR A 1 91 ? -7.685 -0.482 23.923 1.00 86.62 91 THR A C 1
ATOM 715 O O . THR A 1 91 ? -7.207 -0.282 22.807 1.00 86.62 91 THR A O 1
ATOM 718 N N . ASN A 1 92 ? -7.789 0.510 24.820 1.00 86.62 92 ASN A N 1
ATOM 719 C CA . ASN A 1 92 ? -7.340 1.886 24.539 1.00 86.62 92 ASN A CA 1
ATOM 720 C C . ASN A 1 92 ? -5.884 1.950 24.041 1.00 86.62 92 ASN A C 1
ATOM 722 O O . ASN A 1 92 ? -5.556 2.734 23.154 1.00 86.62 92 ASN A O 1
ATOM 726 N N . GLU A 1 93 ? -5.006 1.107 24.586 1.00 89.19 93 GLU A N 1
ATOM 727 C CA . GLU A 1 93 ? -3.611 1.040 24.152 1.00 89.19 93 GLU A CA 1
ATOM 728 C C . GLU A 1 93 ? -3.481 0.470 22.733 1.00 89.19 93 GLU A C 1
ATOM 730 O O . GLU A 1 93 ? -2.790 1.049 21.894 1.00 89.19 93 GLU A O 1
ATOM 735 N N . GLN A 1 94 ? -4.201 -0.614 22.431 1.00 88.75 94 GLN A N 1
ATOM 736 C CA . GLN A 1 94 ? -4.216 -1.218 21.098 1.00 88.75 94 GLN A CA 1
ATOM 737 C C . GLN A 1 94 ? -4.788 -0.268 20.042 1.00 88.75 94 GLN A C 1
ATOM 739 O O . GLN A 1 94 ? -4.279 -0.235 18.924 1.00 88.75 94 GLN A O 1
ATOM 744 N N . PHE A 1 95 ? -5.801 0.534 20.382 1.00 89.44 95 PHE A N 1
ATOM 745 C CA . PHE A 1 95 ? -6.350 1.551 19.484 1.00 89.44 95 PHE A CA 1
ATOM 746 C C . PHE A 1 95 ? -5.308 2.624 19.136 1.00 89.44 95 PHE A C 1
ATOM 748 O O . PHE A 1 95 ? -5.100 2.932 17.963 1.00 89.44 95 PHE A O 1
ATOM 755 N N . ASN A 1 96 ? -4.586 3.140 20.135 1.00 91.06 96 ASN A N 1
ATOM 756 C CA . ASN A 1 96 ? -3.530 4.135 19.921 1.00 91.06 96 ASN A CA 1
ATOM 757 C C . ASN A 1 96 ? -2.371 3.579 19.072 1.00 91.06 96 ASN A C 1
ATOM 759 O O . ASN A 1 96 ? -1.839 4.271 18.195 1.00 91.06 96 ASN A O 1
ATOM 763 N N . GLN A 1 97 ? -2.005 2.311 19.287 1.00 92.81 97 GLN A N 1
ATOM 764 C CA . GLN A 1 97 ? -1.018 1.613 18.460 1.00 92.81 97 GLN A CA 1
ATOM 765 C C . GLN A 1 97 ? -1.523 1.422 17.024 1.00 92.81 97 GLN A C 1
ATOM 767 O O . GLN A 1 97 ? -0.810 1.746 16.074 1.00 92.81 97 GLN A O 1
ATOM 772 N N . ALA A 1 98 ? -2.763 0.961 16.849 1.00 91.75 98 ALA A N 1
ATOM 773 C CA . ALA A 1 98 ? -3.381 0.765 15.541 1.00 91.75 98 ALA A CA 1
ATOM 774 C C . ALA A 1 98 ? -3.493 2.070 14.749 1.00 91.75 98 ALA A C 1
ATOM 776 O O . ALA A 1 98 ? -3.192 2.076 13.558 1.00 91.75 98 ALA A O 1
ATOM 777 N N . PHE A 1 99 ? -3.836 3.184 15.398 1.00 90.31 99 PHE A N 1
ATOM 778 C CA . PHE A 1 99 ? -3.875 4.500 14.764 1.00 90.31 99 PHE A CA 1
ATOM 779 C C . PHE A 1 99 ? -2.498 4.927 14.247 1.00 90.31 99 PHE A C 1
ATOM 781 O O . PHE A 1 99 ? -2.357 5.333 13.091 1.00 90.31 99 PHE A O 1
ATOM 788 N N . THR A 1 100 ? -1.467 4.763 15.075 1.00 93.38 100 THR A N 1
ATOM 789 C CA . THR A 1 100 ? -0.084 5.100 14.709 1.00 93.38 100 THR A CA 1
ATOM 790 C C . THR A 1 100 ? 0.420 4.226 13.558 1.00 93.38 100 THR A C 1
ATOM 792 O O . THR A 1 100 ? 1.015 4.729 12.604 1.00 93.38 100 THR A O 1
ATOM 795 N N . MET A 1 101 ? 0.142 2.920 13.612 1.00 94.12 101 MET A N 1
ATOM 796 C CA . MET A 1 101 ? 0.523 1.966 12.568 1.00 94.12 101 MET A CA 1
ATOM 797 C C . MET A 1 101 ? -0.250 2.195 11.265 1.00 94.12 101 MET A C 1
ATOM 799 O O . MET A 1 101 ? 0.331 2.142 10.187 1.00 94.12 101 MET A O 1
ATOM 803 N N . HIS A 1 102 ? -1.545 2.504 11.338 1.00 95.50 102 HIS A N 1
ATOM 804 C CA . HIS A 1 102 ? -2.346 2.851 10.166 1.00 95.50 102 HIS A CA 1
ATOM 805 C C . HIS A 1 102 ? -1.793 4.097 9.468 1.00 95.50 102 HIS A C 1
ATOM 807 O O . HIS A 1 102 ? -1.579 4.078 8.254 1.00 95.50 102 HIS A O 1
ATOM 813 N N . GLY A 1 103 ? -1.522 5.158 10.237 1.00 91.88 103 GLY A N 1
ATOM 814 C CA . GLY A 1 103 ? -0.987 6.411 9.712 1.00 91.88 103 GLY A CA 1
ATOM 815 C C . GLY A 1 103 ? 0.386 6.241 9.064 1.00 91.88 103 GLY A C 1
ATOM 816 O O . GLY A 1 103 ? 0.602 6.730 7.956 1.00 91.88 103 GLY A O 1
ATOM 817 N N . SER A 1 104 ? 1.299 5.502 9.701 1.00 94.81 104 SER A N 1
ATOM 818 C CA . SER A 1 104 ? 2.634 5.256 9.142 1.00 94.81 104 SER A CA 1
ATOM 819 C C . SER A 1 104 ? 2.586 4.410 7.867 1.00 94.81 104 SER A C 1
ATOM 821 O O . SER A 1 104 ? 3.259 4.753 6.895 1.00 94.81 104 SER A O 1
ATOM 823 N N . ILE A 1 105 ? 1.741 3.373 7.806 1.00 94.69 105 ILE A N 1
ATOM 824 C CA . ILE A 1 105 ? 1.542 2.569 6.589 1.00 94.69 105 ILE A CA 1
ATOM 825 C C . ILE A 1 105 ? 0.971 3.436 5.461 1.00 94.69 105 ILE A C 1
ATOM 827 O O . ILE A 1 105 ? 1.486 3.403 4.345 1.00 94.69 105 ILE A O 1
ATOM 831 N N . MET A 1 106 ? -0.051 4.249 5.737 1.00 94.19 106 MET A N 1
ATOM 832 C CA . MET A 1 106 ? -0.690 5.073 4.706 1.00 94.19 106 MET A CA 1
ATOM 833 C C . MET A 1 106 ? 0.218 6.197 4.189 1.00 94.19 106 MET A C 1
ATOM 835 O O . MET A 1 106 ? 0.266 6.444 2.984 1.00 94.19 106 MET A O 1
ATOM 839 N N . LEU A 1 107 ? 0.978 6.856 5.066 1.00 91.69 107 LEU A N 1
ATOM 840 C CA . LEU A 1 107 ? 1.864 7.954 4.668 1.00 91.69 107 LEU A CA 1
ATOM 841 C C . LEU A 1 107 ? 3.175 7.461 4.046 1.00 91.69 107 LEU A C 1
ATOM 843 O O . LEU A 1 107 ? 3.620 8.007 3.039 1.00 91.69 107 LEU A O 1
ATOM 847 N N . LEU A 1 108 ? 3.811 6.444 4.629 1.00 92.50 108 LEU A N 1
ATOM 848 C CA . LEU A 1 108 ? 5.158 6.037 4.223 1.00 92.50 108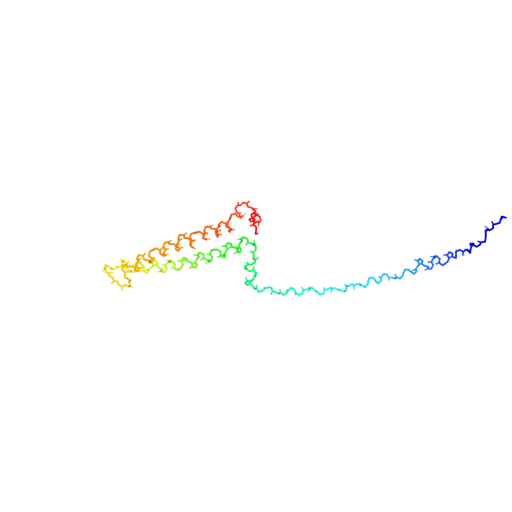 LEU A CA 1
ATOM 849 C C . LEU A 1 108 ? 5.148 4.896 3.207 1.00 92.50 108 LEU A C 1
ATOM 851 O O . LEU A 1 108 ? 5.947 4.911 2.277 1.00 92.50 108 LEU A O 1
ATOM 855 N N . LEU A 1 109 ? 4.264 3.911 3.368 1.00 89.94 109 LEU A N 1
ATOM 856 C CA . LEU A 1 109 ? 4.277 2.683 2.562 1.00 89.94 109 LEU A CA 1
ATOM 857 C C . LEU A 1 109 ? 3.231 2.679 1.443 1.00 89.94 109 LEU A C 1
ATOM 859 O O . LEU A 1 109 ? 3.381 1.944 0.472 1.00 89.94 109 LEU A O 1
ATOM 863 N N . PHE A 1 110 ? 2.198 3.515 1.537 1.00 91.25 110 PHE A N 1
ATOM 864 C CA . PHE A 1 110 ? 1.240 3.727 0.456 1.00 91.25 110 PHE A CA 1
ATOM 865 C C . PHE A 1 110 ? 1.551 5.001 -0.327 1.00 91.25 110 PHE A C 1
ATOM 867 O O . PHE A 1 110 ? 1.842 4.906 -1.516 1.00 91.25 110 PHE A O 1
ATOM 874 N N . ALA A 1 111 ? 1.541 6.180 0.307 1.00 90.56 111 ALA A N 1
ATOM 875 C CA . ALA A 1 111 ? 1.642 7.437 -0.434 1.00 90.56 111 ALA A CA 1
ATOM 876 C C . ALA A 1 111 ? 2.970 7.562 -1.200 1.00 90.56 111 ALA A C 1
ATOM 878 O O . ALA A 1 111 ? 2.949 7.818 -2.401 1.00 90.56 111 ALA A O 1
ATOM 879 N N . MET A 1 112 ? 4.117 7.323 -0.551 1.00 92.25 112 MET A N 1
ATOM 880 C CA . MET A 1 112 ? 5.422 7.447 -1.219 1.00 92.25 112 MET A CA 1
ATOM 881 C C . MET A 1 112 ? 5.577 6.477 -2.407 1.00 92.25 112 MET A C 1
ATOM 883 O O . MET A 1 112 ? 5.855 6.963 -3.504 1.00 92.25 112 MET A O 1
ATOM 887 N N . PRO A 1 113 ? 5.337 5.153 -2.272 1.00 87.94 113 PRO A N 1
ATOM 888 C CA . PRO A 1 113 ? 5.405 4.226 -3.406 1.00 87.94 113 PRO A CA 1
ATOM 889 C C . PRO A 1 113 ? 4.361 4.489 -4.491 1.00 87.94 113 PRO A C 1
ATOM 891 O O . PRO A 1 113 ? 4.629 4.251 -5.665 1.00 87.94 113 PRO A O 1
ATOM 894 N N . LEU A 1 114 ? 3.180 4.993 -4.125 1.00 90.94 114 LEU A N 1
ATOM 895 C CA . LEU A 1 114 ? 2.152 5.367 -5.091 1.00 90.94 114 LEU A CA 1
ATOM 896 C C . LEU A 1 114 ? 2.623 6.545 -5.951 1.00 90.94 114 LEU A C 1
ATOM 898 O O . LEU A 1 114 ? 2.549 6.478 -7.177 1.00 90.94 114 LEU A O 1
ATOM 902 N N . PHE A 1 115 ? 3.140 7.604 -5.321 1.00 87.31 115 PHE A N 1
ATOM 903 C CA . PHE A 1 115 ? 3.644 8.777 -6.034 1.00 87.31 115 PHE A CA 1
ATOM 904 C C . PHE A 1 115 ? 4.856 8.441 -6.899 1.00 87.31 115 PHE A C 1
ATOM 906 O O . PHE A 1 115 ? 4.890 8.839 -8.064 1.00 87.31 115 PHE A O 1
ATOM 913 N N . THR A 1 116 ? 5.824 7.680 -6.383 1.00 85.94 116 THR A N 1
ATOM 914 C CA . THR A 1 116 ? 6.984 7.261 -7.184 1.00 85.94 116 THR A CA 1
ATOM 915 C C . THR A 1 116 ? 6.587 6.289 -8.294 1.00 85.94 116 THR A C 1
ATOM 917 O O . THR A 1 116 ? 7.092 6.406 -9.407 1.00 85.94 116 THR A O 1
ATOM 920 N N . GLY A 1 117 ? 5.641 5.380 -8.049 1.00 84.25 117 GLY A N 1
ATOM 921 C CA . GLY A 1 117 ? 5.097 4.467 -9.054 1.00 84.25 117 GLY A CA 1
ATOM 922 C C . GLY A 1 117 ? 4.422 5.203 -10.210 1.00 84.25 117 GLY A C 1
ATOM 923 O O . GLY A 1 117 ? 4.756 4.959 -11.369 1.00 84.25 117 GLY A O 1
ATOM 924 N N . PHE A 1 118 ? 3.535 6.158 -9.913 1.00 83.69 118 PHE A N 1
ATOM 925 C CA . PHE A 1 118 ? 2.913 6.998 -10.940 1.00 83.69 118 PHE A CA 1
ATOM 926 C C . PHE A 1 118 ? 3.918 7.891 -11.660 1.00 83.69 118 PHE A C 1
ATOM 928 O O . PHE A 1 118 ? 3.834 8.011 -12.880 1.00 83.69 118 PHE A O 1
ATOM 935 N N . ALA A 1 119 ? 4.877 8.482 -10.943 1.00 82.00 119 ALA A N 1
ATOM 936 C CA . ALA A 1 119 ? 5.936 9.269 -11.563 1.00 82.00 119 ALA A CA 1
ATOM 937 C C . ALA A 1 119 ? 6.718 8.416 -12.571 1.00 82.00 119 ALA A C 1
ATOM 939 O O . ALA A 1 119 ? 6.829 8.804 -13.726 1.00 82.00 119 ALA A O 1
ATOM 940 N N . ASN A 1 120 ? 7.155 7.215 -12.193 1.00 82.12 120 ASN A N 1
ATOM 941 C CA . ASN A 1 120 ? 7.882 6.320 -13.095 1.00 82.12 120 ASN A CA 1
ATOM 942 C C . ASN A 1 120 ? 7.038 5.843 -14.287 1.00 82.12 120 ASN A C 1
ATOM 944 O O . ASN A 1 120 ? 7.584 5.599 -15.359 1.00 82.12 120 ASN A O 1
ATOM 948 N N . TRP A 1 121 ? 5.713 5.736 -14.137 1.00 75.94 121 TRP A N 1
ATOM 949 C CA . TRP A 1 121 ? 4.840 5.267 -15.216 1.00 75.94 121 TRP A CA 1
ATOM 950 C C . TRP A 1 121 ? 4.419 6.370 -16.193 1.00 75.94 121 TRP A C 1
ATOM 952 O O . TRP A 1 121 ? 4.310 6.123 -17.393 1.00 75.94 121 TRP A O 1
ATOM 962 N N . ILE A 1 122 ? 4.178 7.580 -15.685 1.00 75.56 122 ILE A N 1
ATOM 963 C CA . ILE A 1 122 ? 3.567 8.684 -16.435 1.00 75.56 122 ILE A CA 1
ATOM 964 C C . ILE A 1 122 ? 4.603 9.724 -16.885 1.00 75.56 122 ILE A C 1
ATOM 966 O O . ILE A 1 122 ? 4.476 10.249 -17.991 1.00 75.56 122 ILE A O 1
ATOM 970 N N . MET A 1 123 ? 5.629 10.025 -16.082 1.00 76.81 123 MET A N 1
ATOM 971 C CA . MET A 1 123 ? 6.578 11.112 -16.377 1.00 76.81 123 MET A CA 1
ATOM 972 C C . MET A 1 123 ? 7.314 10.931 -17.718 1.00 76.81 123 MET A C 1
ATOM 974 O O . MET A 1 123 ? 7.326 11.887 -18.499 1.00 76.81 123 MET A O 1
ATOM 978 N N . PRO A 1 124 ? 7.833 9.739 -18.077 1.00 70.19 124 PRO A N 1
ATOM 979 C CA . PRO A 1 124 ? 8.495 9.554 -19.373 1.00 70.19 124 PRO A CA 1
ATOM 980 C C . PRO A 1 124 ? 7.536 9.748 -20.556 1.00 70.19 124 PRO A C 1
ATOM 982 O O . PRO A 1 124 ? 7.887 10.379 -21.554 1.00 70.19 124 PRO A O 1
ATOM 985 N N . LEU A 1 125 ? 6.285 9.292 -20.408 1.00 66.62 125 LEU A N 1
ATOM 986 C CA . LEU A 1 125 ? 5.239 9.442 -21.423 1.00 66.62 125 LE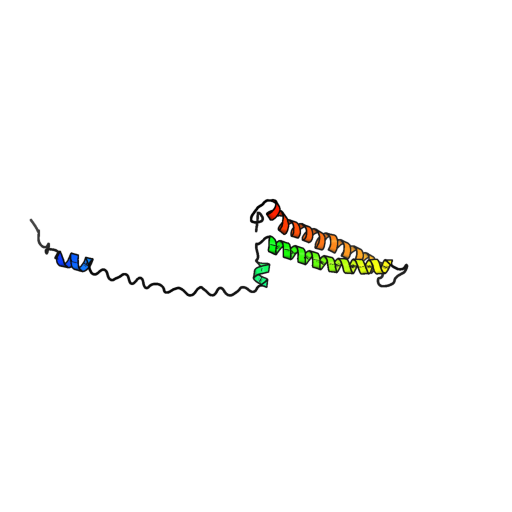U A CA 1
ATOM 987 C C . LEU A 1 125 ? 4.820 10.906 -21.625 1.00 66.62 125 LEU A C 1
ATOM 989 O O . LEU A 1 125 ? 4.507 11.291 -22.747 1.00 66.62 125 LEU A O 1
ATOM 993 N N . GLN A 1 126 ? 4.835 11.727 -20.570 1.00 74.88 126 GLN A N 1
ATOM 994 C CA . GLN A 1 126 ? 4.492 13.154 -20.651 1.00 74.88 126 GLN A CA 1
ATOM 995 C C . GLN A 1 126 ? 5.587 14.004 -21.309 1.00 74.88 126 GLN A C 1
ATOM 997 O O . GLN A 1 126 ? 5.273 14.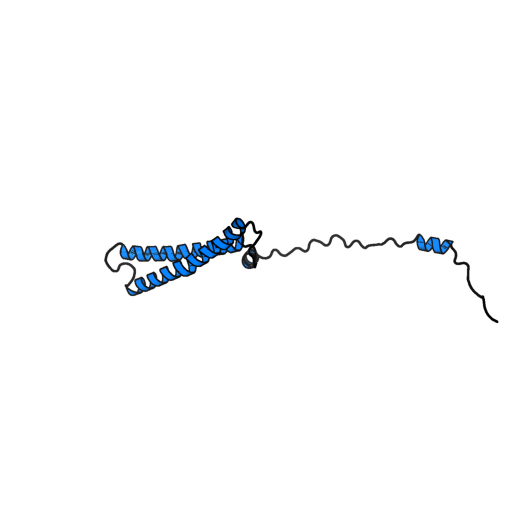993 -21.966 1.00 74.88 126 GLN A O 1
ATOM 1002 N N . ILE A 1 127 ? 6.859 13.625 -21.150 1.00 68.81 127 ILE A N 1
ATOM 1003 C CA . ILE A 1 127 ? 8.015 14.340 -21.722 1.00 68.81 127 ILE A CA 1
ATOM 1004 C C . ILE A 1 127 ? 8.356 13.815 -23.134 1.00 68.81 127 ILE A C 1
ATOM 1006 O O . ILE A 1 127 ? 9.149 14.416 -23.855 1.00 68.81 127 ILE A O 1
ATOM 1010 N N . GLY A 1 128 ? 7.735 12.710 -23.562 1.00 68.38 128 GLY A N 1
ATOM 1011 C CA . GLY A 1 128 ? 8.034 12.055 -24.839 1.00 68.38 128 GLY A CA 1
ATOM 1012 C C . GLY A 1 128 ? 9.410 11.379 -24.857 1.00 68.38 128 GLY A C 1
ATOM 1013 O O . GLY A 1 128 ? 9.958 11.126 -25.929 1.00 68.38 128 GLY A O 1
ATOM 1014 N N . ALA A 1 129 ? 9.979 11.107 -23.680 1.00 70.19 129 ALA A N 1
ATOM 1015 C CA . ALA A 1 129 ? 11.282 10.479 -23.530 1.00 70.19 129 ALA A CA 1
ATOM 1016 C C . ALA A 1 129 ? 11.155 8.943 -23.561 1.00 70.19 129 ALA A C 1
ATOM 1018 O O . ALA A 1 129 ? 10.185 8.397 -23.030 1.00 70.19 129 ALA A O 1
ATOM 1019 N N . PRO A 1 130 ? 12.126 8.227 -24.157 1.00 62.19 130 PRO A N 1
ATOM 1020 C CA . PRO A 1 130 ? 12.092 6.769 -24.220 1.00 62.19 130 PRO A CA 1
ATOM 1021 C C . PRO A 1 130 ? 12.318 6.090 -22.858 1.00 62.19 130 PRO A C 1
ATOM 1023 O O . PRO A 1 130 ? 11.856 4.965 -22.690 1.00 62.19 130 PRO A O 1
ATOM 1026 N N . ASP A 1 131 ? 12.994 6.744 -21.902 1.00 63.88 131 ASP A N 1
ATOM 1027 C CA . ASP A 1 131 ? 13.246 6.208 -20.555 1.00 63.88 131 ASP A CA 1
ATOM 1028 C C . ASP A 1 131 ? 13.565 7.315 -19.523 1.00 63.88 131 ASP A C 1
ATOM 1030 O O . ASP A 1 131 ? 13.720 8.487 -19.887 1.00 63.88 131 ASP A O 1
ATOM 1034 N N . VAL A 1 132 ? 13.666 6.954 -18.239 1.00 66.94 132 VAL A N 1
ATOM 1035 C CA . VAL A 1 132 ? 14.139 7.835 -17.153 1.00 66.94 132 VAL A CA 1
ATOM 1036 C C . VAL A 1 132 ? 15.659 8.066 -17.231 1.00 66.94 132 VAL A C 1
ATOM 1038 O O . VAL A 1 132 ? 16.402 7.242 -17.753 1.00 66.94 132 VAL A O 1
ATOM 1041 N N . ALA A 1 133 ? 16.146 9.200 -16.709 1.00 64.75 133 ALA A N 1
ATOM 1042 C CA . ALA A 1 133 ? 17.533 9.660 -16.902 1.00 64.75 133 ALA A CA 1
ATOM 1043 C C . ALA A 1 133 ? 18.628 8.728 -16.332 1.00 64.75 133 ALA A C 1
ATOM 1045 O O . ALA A 1 133 ? 19.773 8.801 -16.777 1.00 64.75 133 ALA A O 1
ATOM 1046 N N . PHE A 1 134 ? 18.285 7.869 -15.368 1.00 61.91 134 PHE A N 1
ATOM 1047 C CA . PHE A 1 134 ? 19.181 6.877 -14.770 1.00 61.91 134 PHE A CA 1
ATOM 1048 C C . PHE A 1 134 ? 18.416 5.556 -14.575 1.00 61.91 134 PHE A C 1
ATOM 1050 O O . PHE A 1 134 ? 17.548 5.514 -13.700 1.00 61.91 134 PHE A O 1
ATOM 1057 N N . PRO A 1 135 ? 18.692 4.528 -15.396 1.00 55.62 135 PRO A N 1
ATOM 1058 C CA . PRO A 1 135 ? 18.059 3.214 -15.310 1.00 55.62 135 PRO A CA 1
ATOM 1059 C C . PRO A 1 135 ? 18.747 2.305 -14.272 1.00 55.62 135 PRO A C 1
ATOM 1061 O O . PRO A 1 135 ? 20.000 2.277 -14.229 1.00 55.62 135 PRO A O 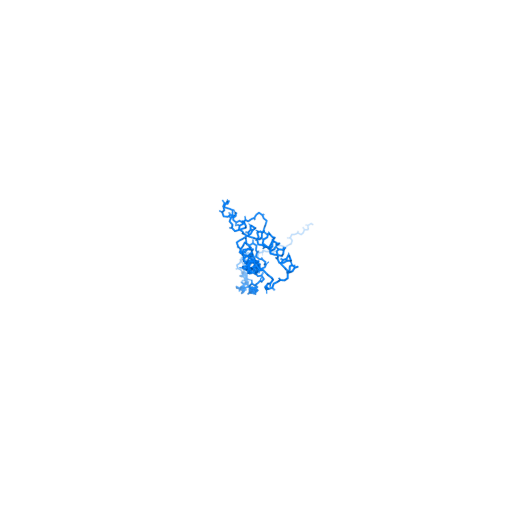1
#

Secondary structure (DSSP, 8-state):
-----------HHHHHHHHH------------PPP-------HHHHHHT---HHHHHHHHHHHHHHHHHHHHHHHHHHHHHTTSSS-SSS-HHHHHHHHHHHHHIIIIIIIHHHHHHHHHHHHHHHHT-SS-S--

pLDDT: mean 75.62, std 13.81, range [43.22, 95.5]